Protein AF-A0A073IU15-F1 (afdb_monomer)

Mean predicted aligned error: 14.1 Å

Radius of gyration: 20.76 Å; Cα contacts (8 Å, |Δi|>4): 49; chains: 1; bounding box: 37×62×36 Å

pLDDT: mean 71.91, std 12.4, range [36.44, 87.5]

Solvent-accessible surface area (backbone atoms only — not comparable to full-atom values): 5235 Å² total; per-residue (Å²): 117,59,64,32,54,52,25,48,53,53,18,53,52,30,42,55,49,18,69,74,64,74,42,72,68,33,47,51,51,17,52,53,26,49,53,49,20,55,48,38,61,76,65,60,63,78,67,58,84,63,52,59,61,50,49,54,51,51,51,52,52,45,35,72,72,71,45,73,78,82,66,88,71,58,100,71,74,70,78,70,76,76,78,80,78,81,89,125

Secondary structure (DSSP, 8-state):
-HHHHHHHHHHHHHHHHHHHH--HHHHHHHHHHHHHHHHHHHTTPPPPTHHHHHHHHHHHHHHHHH-----SS-TT------------

Organism: NCBI:txid2754

Foldseek 3Di:
DQLLVVLVVQLVVLVVVCVVPVDVVSVVVSVVSNVRSVVCVVVVPDDPPCSVVVVVVVVVVCCVVVPHPPPVDPPPPDPPPPDPDDDD

Sequence (88 aa):
MFYRDLFASLCFIFFGIALATHSPYFYFGAMMCGCLSMTAKRKMWENPAWSDAFYDKIEGWLRDKVGAPKTEFGEGDEIKPLPPLDEK

Structure (mmCIF, N/CA/C/O backbone):
data_AF-A0A073IU15-F1
#
_entry.id   AF-A0A073IU15-F1
#
loop_
_atom_site.group_PDB
_atom_site.id
_atom_site.type_symbol
_atom_site.label_atom_id
_atom_site.label_alt_id
_atom_site.label_comp_id
_atom_site.label_asym_id
_atom_site.label_entity_id
_atom_site.label_seq_id
_atom_site.pdbx_PDB_ins_code
_atom_site.Cartn_x
_atom_site.Cartn_y
_atom_site.Cartn_z
_atom_site.occupancy
_atom_site.B_iso_or_equiv
_atom_site.auth_seq_id
_atom_site.auth_comp_id
_atom_site.auth_asym_id
_atom_site.auth_atom_id
_atom_site.pdbx_PDB_model_num
ATOM 1 N N . MET A 1 1 ? -6.757 -2.300 12.170 1.00 63.56 1 MET A N 1
ATOM 2 C CA . MET A 1 1 ? -5.607 -2.807 11.374 1.00 63.56 1 MET A CA 1
ATOM 3 C C . MET A 1 1 ? -5.624 -2.209 9.957 1.00 63.56 1 MET A C 1
ATOM 5 O O . MET A 1 1 ? -5.224 -2.865 9.007 1.00 63.56 1 MET A O 1
ATOM 9 N N . PHE A 1 2 ? -6.017 -0.940 9.806 1.00 68.81 2 PHE A N 1
ATOM 10 C CA . PHE A 1 2 ? -6.253 -0.289 8.509 1.00 68.81 2 PHE A CA 1
ATOM 11 C C . PHE A 1 2 ? -4.974 -0.134 7.682 1.00 68.81 2 PHE A C 1
ATOM 13 O O . PHE A 1 2 ? -4.895 -0.523 6.519 1.00 68.81 2 PHE A O 1
ATOM 20 N N . TYR A 1 3 ? -3.918 0.374 8.319 1.00 68.38 3 TYR A N 1
ATOM 21 C CA . TYR A 1 3 ? -2.654 0.648 7.640 1.00 68.38 3 TYR A CA 1
ATOM 22 C C . TYR A 1 3 ? -2.016 -0.602 7.035 1.00 68.38 3 TYR A C 1
ATOM 24 O O . TYR A 1 3 ? -1.432 -0.529 5.960 1.00 68.38 3 TYR A O 1
ATOM 32 N N . ARG A 1 4 ? -2.152 -1.761 7.688 1.00 71.06 4 ARG A N 1
ATOM 33 C CA . ARG A 1 4 ? -1.584 -3.016 7.186 1.00 71.06 4 ARG A CA 1
ATOM 34 C C . ARG A 1 4 ? -2.193 -3.395 5.838 1.00 71.06 4 ARG A C 1
ATOM 36 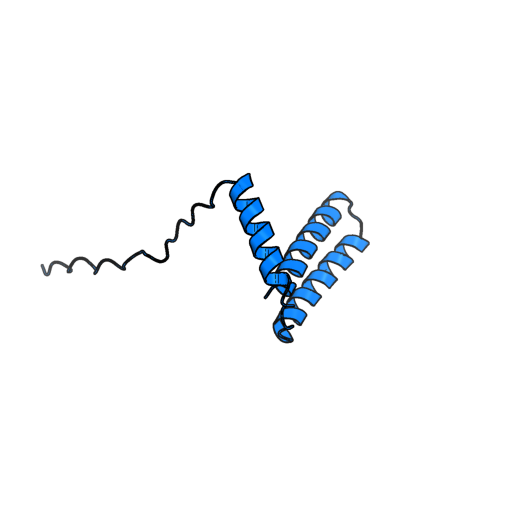O O . ARG A 1 4 ? -1.442 -3.712 4.917 1.00 71.06 4 ARG A O 1
ATOM 43 N N . ASP A 1 5 ? -3.518 -3.344 5.742 1.00 76.38 5 ASP A N 1
ATOM 44 C CA . ASP A 1 5 ? -4.258 -3.788 4.562 1.00 76.38 5 ASP A CA 1
ATOM 45 C C . ASP A 1 5 ? -4.202 -2.726 3.444 1.00 76.38 5 ASP A C 1
ATOM 47 O O . ASP A 1 5 ? -4.121 -3.065 2.261 1.00 76.38 5 ASP A O 1
ATOM 51 N N . LEU A 1 6 ? -4.091 -1.439 3.802 1.00 79.88 6 LEU A N 1
ATOM 52 C CA . LEU A 1 6 ? -3.780 -0.362 2.857 1.00 79.88 6 LEU A CA 1
ATOM 53 C C . LEU A 1 6 ? -2.389 -0.539 2.233 1.00 79.88 6 LEU A C 1
ATOM 55 O O . LEU A 1 6 ? -2.254 -0.512 1.013 1.00 79.88 6 LEU A O 1
ATOM 59 N N . PHE A 1 7 ? -1.349 -0.772 3.037 1.00 81.25 7 PHE A N 1
ATOM 60 C CA . PHE A 1 7 ? -0.0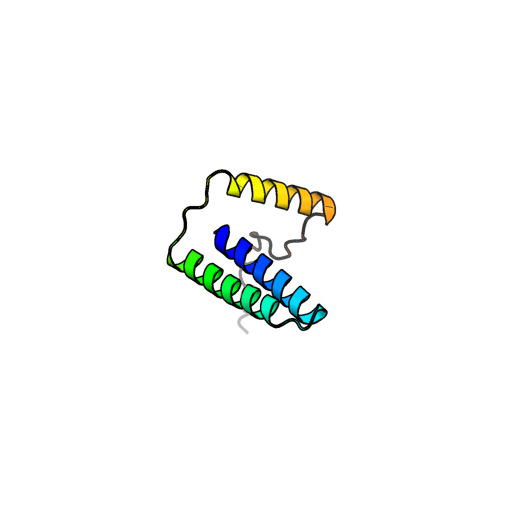11 -1.025 2.497 1.00 81.25 7 PHE A CA 1
ATOM 61 C C . PHE A 1 7 ? 0.057 -2.359 1.740 1.00 81.25 7 PHE A C 1
ATOM 63 O O . PHE A 1 7 ? 0.709 -2.446 0.706 1.00 81.25 7 PHE A O 1
ATOM 70 N N . ALA A 1 8 ? -0.645 -3.402 2.185 1.00 81.69 8 ALA A N 1
ATOM 71 C CA . ALA A 1 8 ? -0.681 -4.665 1.451 1.00 81.69 8 ALA A CA 1
ATOM 72 C C . ALA A 1 8 ? -1.312 -4.497 0.057 1.00 81.69 8 ALA A C 1
ATOM 74 O O . ALA A 1 8 ? -0.715 -4.908 -0.937 1.00 81.69 8 ALA A O 1
ATOM 75 N N . SER A 1 9 ? -2.474 -3.843 -0.038 1.00 84.31 9 SER A N 1
ATOM 76 C CA . SER A 1 9 ? -3.137 -3.587 -1.326 1.00 84.31 9 SER A CA 1
ATOM 77 C C . SER A 1 9 ? -2.289 -2.711 -2.254 1.00 84.31 9 SER A C 1
ATOM 79 O O . SER A 1 9 ? -2.113 -3.046 -3.425 1.00 84.31 9 SER A O 1
ATOM 81 N N . LEU A 1 10 ? -1.679 -1.647 -1.727 1.00 85.31 10 LEU A N 1
ATOM 82 C CA . LEU A 1 10 ? -0.788 -0.773 -2.489 1.00 85.31 10 LEU A CA 1
ATOM 83 C C . LEU A 1 10 ? 0.456 -1.525 -3.005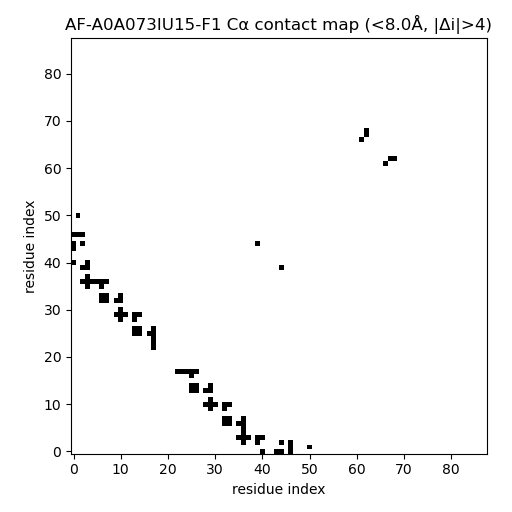 1.00 85.31 10 LEU A C 1
ATOM 85 O O . LEU A 1 10 ? 0.887 -1.305 -4.137 1.00 85.31 10 LEU A O 1
ATOM 89 N N . CYS A 1 11 ? 0.991 -2.464 -2.217 1.00 85.81 11 CYS A N 1
ATOM 90 C CA . CYS A 1 11 ? 2.105 -3.326 -2.610 1.00 85.81 11 CYS A CA 1
ATOM 91 C C . CYS A 1 11 ? 1.756 -4.194 -3.829 1.00 85.81 11 CYS A C 1
ATOM 93 O O . CYS A 1 11 ? 2.517 -4.230 -4.796 1.00 85.81 11 CYS A O 1
ATOM 95 N N . PHE A 1 12 ? 0.580 -4.831 -3.831 1.00 86.25 12 PHE A N 1
ATOM 96 C CA . PHE A 1 12 ? 0.127 -5.638 -4.969 1.00 86.25 12 PHE A CA 1
ATOM 97 C C . PHE A 1 12 ? -0.121 -4.803 -6.228 1.00 86.25 12 PHE A C 1
ATOM 99 O O . PHE A 1 12 ? 0.216 -5.252 -7.322 1.00 86.25 12 PHE A O 1
ATOM 106 N N . ILE A 1 13 ? -0.649 -3.582 -6.090 1.00 87.50 13 ILE A N 1
ATOM 107 C CA . IL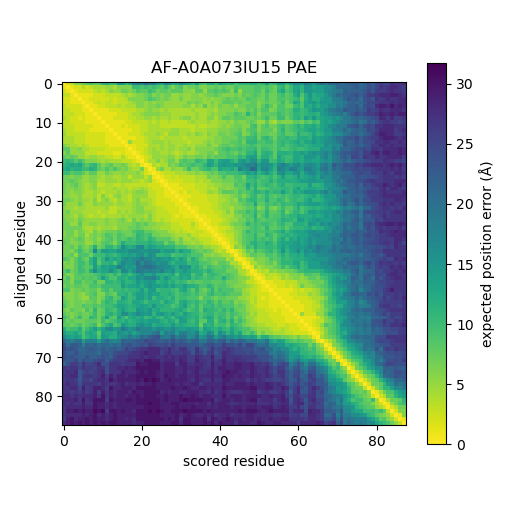E A 1 13 ? -0.842 -2.667 -7.226 1.00 87.50 13 ILE A CA 1
ATOM 108 C C . ILE A 1 13 ? 0.511 -2.302 -7.843 1.00 87.50 13 ILE A C 1
ATOM 110 O O . ILE A 1 13 ? 0.692 -2.449 -9.052 1.00 87.50 13 ILE A O 1
ATOM 114 N N . PHE A 1 14 ? 1.484 -1.880 -7.029 1.00 85.25 14 PHE A N 1
ATOM 115 C CA . PHE A 1 14 ? 2.818 -1.549 -7.533 1.00 85.25 14 PHE A CA 1
ATOM 116 C C . PHE A 1 14 ? 3.526 -2.753 -8.135 1.00 85.25 14 PHE A C 1
ATOM 118 O O . PHE A 1 14 ? 4.182 -2.608 -9.160 1.00 85.25 14 PHE A O 1
ATOM 125 N N . PHE A 1 15 ? 3.360 -3.938 -7.553 1.00 84.62 15 PHE A N 1
ATOM 126 C CA . PHE A 1 15 ? 3.912 -5.166 -8.108 1.00 84.62 15 PHE A CA 1
ATOM 127 C C . PHE A 1 15 ? 3.280 -5.529 -9.461 1.00 84.62 15 PHE A C 1
ATOM 129 O O . PHE A 1 15 ? 3.995 -5.867 -10.402 1.00 84.62 15 PHE A O 1
ATOM 136 N N . GLY A 1 16 ? 1.958 -5.390 -9.602 1.00 87.00 16 GLY A N 1
ATOM 137 C CA . GLY A 1 16 ? 1.260 -5.602 -10.872 1.00 87.00 16 GLY A CA 1
ATOM 138 C C . GLY A 1 16 ? 1.691 -4.609 -11.954 1.00 87.00 16 GLY A C 1
ATOM 139 O O . GLY A 1 16 ? 1.972 -4.999 -13.086 1.00 87.00 16 GLY A O 1
ATOM 140 N N . ILE A 1 17 ? 1.828 -3.328 -11.597 1.00 84.62 17 ILE A N 1
ATOM 141 C CA . ILE A 1 17 ? 2.337 -2.294 -12.510 1.00 84.62 17 ILE A CA 1
ATOM 142 C C . ILE A 1 17 ? 3.807 -2.553 -12.858 1.00 84.62 17 ILE A C 1
ATOM 144 O O . ILE A 1 17 ? 4.203 -2.372 -14.010 1.00 84.62 17 ILE A O 1
ATOM 148 N N . ALA A 1 18 ? 4.618 -3.002 -11.898 1.00 84.25 18 ALA A N 1
ATOM 149 C CA . ALA A 1 18 ? 6.018 -3.348 -12.122 1.00 84.25 18 ALA A CA 1
ATOM 150 C C . ALA A 1 18 ? 6.161 -4.501 -13.124 1.00 84.25 18 ALA A C 1
ATOM 152 O O . ALA A 1 18 ? 7.004 -4.416 -14.012 1.00 84.25 18 ALA A O 1
ATOM 153 N N . LEU A 1 19 ? 5.300 -5.524 -13.040 1.00 83.25 19 LEU A N 1
ATOM 154 C CA . LEU A 1 19 ? 5.251 -6.610 -14.023 1.00 83.25 19 LEU A CA 1
ATOM 155 C C . LEU A 1 19 ? 4.870 -6.108 -15.419 1.00 83.25 19 LEU A C 1
ATOM 157 O O . LEU A 1 19 ? 5.446 -6.553 -16.401 1.00 83.25 19 LEU A O 1
ATOM 161 N N . ALA A 1 20 ? 3.937 -5.159 -15.520 1.00 86.81 20 ALA A N 1
ATOM 162 C CA . ALA A 1 20 ? 3.529 -4.609 -16.811 1.00 86.81 20 ALA A CA 1
ATOM 163 C C . ALA A 1 20 ? 4.591 -3.688 -17.440 1.00 86.81 20 ALA A C 1
ATOM 165 O O . ALA A 1 20 ? 4.759 -3.666 -18.655 1.00 86.81 20 ALA A O 1
ATOM 166 N N . THR A 1 21 ? 5.297 -2.905 -16.623 1.00 84.44 21 THR A N 1
ATOM 167 C CA . THR A 1 21 ? 6.214 -1.853 -17.098 1.00 84.44 21 THR A CA 1
ATOM 168 C C . THR A 1 21 ? 7.689 -2.248 -17.056 1.00 84.44 21 THR A C 1
ATOM 170 O O . THR A 1 21 ? 8.515 -1.507 -17.584 1.00 84.44 21 THR A O 1
ATOM 173 N N . HIS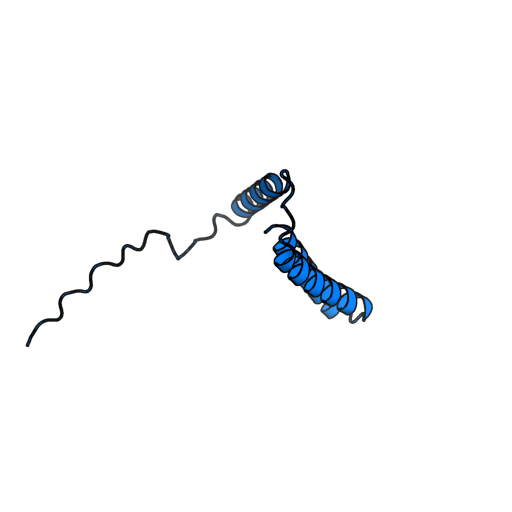 A 1 22 ? 8.038 -3.379 -16.427 1.00 78.62 22 HIS A N 1
ATOM 174 C CA . HIS A 1 22 ? 9.416 -3.856 -16.226 1.00 78.62 22 HIS A CA 1
ATOM 175 C C . HIS A 1 22 ? 10.368 -2.788 -15.649 1.00 78.62 22 HIS A C 1
ATOM 177 O O . HIS A 1 22 ? 11.585 -2.853 -15.824 1.00 78.62 22 HIS A O 1
ATOM 183 N N . SER A 1 23 ? 9.829 -1.785 -14.950 1.00 76.12 23 SER A N 1
ATOM 184 C CA . SER A 1 23 ? 10.620 -0.679 -14.421 1.00 76.12 23 SER A CA 1
ATOM 185 C C . SER A 1 23 ? 11.088 -0.984 -12.991 1.00 76.12 23 SER A C 1
ATOM 187 O O . SER A 1 23 ? 10.264 -1.280 -12.116 1.00 76.12 23 SER A O 1
ATOM 189 N N . PRO A 1 24 ? 12.401 -0.887 -12.710 1.00 79.69 24 PRO A N 1
ATOM 190 C CA . PRO A 1 24 ? 12.982 -1.248 -11.415 1.00 79.69 24 PRO A CA 1
ATOM 191 C C . PRO A 1 24 ? 12.483 -0.362 -10.262 1.00 79.69 24 PRO A C 1
ATOM 193 O O . PRO A 1 24 ? 12.450 -0.794 -9.110 1.00 79.69 24 PRO A O 1
ATOM 196 N N . TYR A 1 25 ? 12.033 0.859 -10.559 1.00 82.00 25 TYR A N 1
ATOM 197 C CA . TYR A 1 25 ? 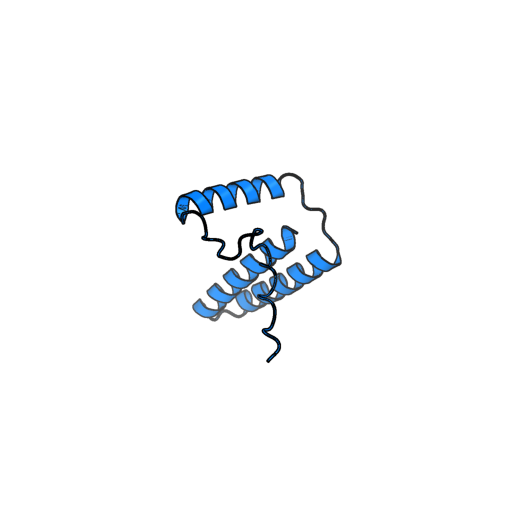11.528 1.794 -9.553 1.00 82.00 25 TYR A CA 1
ATOM 198 C C . TYR A 1 25 ? 10.208 1.332 -8.918 1.00 82.00 25 TYR A C 1
ATOM 200 O O . TYR A 1 25 ? 9.997 1.536 -7.722 1.00 82.00 25 TYR A O 1
ATOM 208 N N . PHE A 1 26 ? 9.339 0.655 -9.676 1.00 81.19 26 PHE A N 1
ATOM 209 C CA . PHE A 1 26 ? 8.078 0.138 -9.134 1.00 81.19 26 PHE A CA 1
ATOM 210 C C . PHE A 1 26 ? 8.285 -1.087 -8.239 1.00 8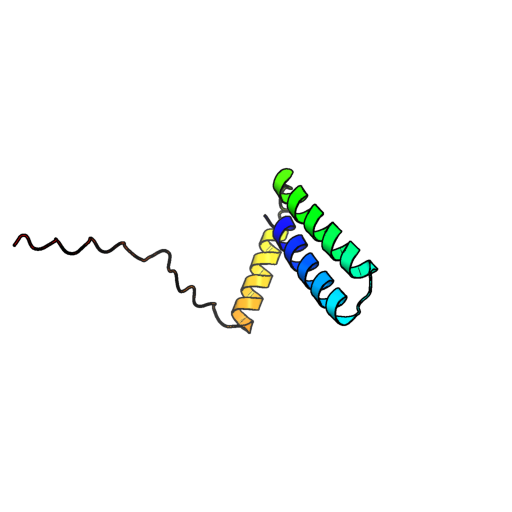1.19 26 PHE A C 1
ATOM 212 O O . PHE A 1 26 ? 7.581 -1.230 -7.239 1.00 81.19 26 PHE A O 1
ATOM 219 N N . TYR A 1 27 ? 9.297 -1.917 -8.516 1.00 79.81 27 TYR A N 1
ATOM 220 C CA . TYR A 1 27 ? 9.694 -3.001 -7.611 1.00 79.81 27 TYR A CA 1
ATOM 221 C C . TYR A 1 27 ? 10.202 -2.470 -6.268 1.00 79.81 27 TYR A C 1
ATOM 223 O O . TYR A 1 27 ? 9.851 -3.013 -5.221 1.00 79.81 27 TYR A O 1
ATOM 231 N N . PHE A 1 28 ? 10.969 -1.375 -6.279 1.00 83.62 28 PHE A N 1
ATOM 232 C CA . PHE A 1 28 ? 11.405 -0.719 -5.046 1.00 83.62 28 PHE A CA 1
ATOM 233 C C . PHE A 1 28 ? 10.218 -0.163 -4.246 1.00 83.62 28 PHE A C 1
ATOM 235 O O . PHE A 1 28 ? 10.141 -0.358 -3.032 1.00 83.62 28 PHE A O 1
ATOM 242 N N . GLY A 1 29 ? 9.254 0.462 -4.931 1.00 83.94 29 GLY A N 1
ATOM 243 C CA . GLY A 1 29 ? 8.003 0.920 -4.323 1.00 83.94 29 GLY A CA 1
ATOM 244 C C . GLY A 1 29 ? 7.209 -0.218 -3.677 1.00 83.94 29 GLY A C 1
ATOM 245 O O . GLY A 1 29 ? 6.797 -0.097 -2.523 1.00 83.94 29 GLY A O 1
ATOM 246 N N . ALA A 1 30 ? 7.066 -1.352 -4.370 1.00 83.50 30 ALA A N 1
ATOM 247 C CA . ALA A 1 30 ? 6.417 -2.545 -3.828 1.00 83.50 30 ALA A CA 1
ATOM 248 C C . ALA A 1 30 ? 7.160 -3.080 -2.588 1.00 83.50 30 ALA A C 1
ATOM 250 O O . ALA A 1 30 ? 6.549 -3.313 -1.546 1.00 83.50 30 ALA A O 1
ATOM 251 N N . MET A 1 31 ? 8.490 -3.190 -2.643 1.00 84.00 31 MET A N 1
ATOM 252 C CA . MET A 1 31 ? 9.287 -3.685 -1.517 1.00 84.00 31 MET A CA 1
ATOM 253 C C . MET A 1 31 ? 9.166 -2.781 -0.279 1.00 84.00 31 MET A C 1
ATOM 255 O O . MET A 1 31 ? 8.917 -3.271 0.824 1.00 84.00 31 MET A O 1
ATOM 259 N N . MET A 1 32 ? 9.262 -1.459 -0.459 1.00 85.31 32 MET A N 1
ATOM 260 C CA . MET A 1 32 ? 9.062 -0.480 0.616 1.00 85.31 32 MET A CA 1
ATOM 261 C C . MET A 1 32 ? 7.660 -0.559 1.214 1.00 85.31 32 MET A C 1
ATOM 263 O O . MET A 1 32 ? 7.504 -0.525 2.434 1.00 85.31 32 MET A O 1
ATOM 267 N N . CYS A 1 33 ? 6.643 -0.735 0.374 1.00 83.44 33 CYS A N 1
ATOM 268 C CA . CYS A 1 33 ? 5.268 -0.898 0.817 1.00 83.44 33 CYS A CA 1
ATOM 269 C C . CYS A 1 33 ? 5.076 -2.167 1.670 1.00 83.44 33 CYS A C 1
ATOM 271 O O . CYS A 1 33 ? 4.448 -2.123 2.731 1.00 83.44 33 CYS A O 1
ATOM 273 N N . GLY A 1 34 ? 5.709 -3.278 1.276 1.00 82.69 34 GLY A N 1
ATOM 274 C CA . GLY A 1 34 ? 5.751 -4.509 2.067 1.00 82.69 34 GLY A CA 1
ATOM 275 C C . GLY A 1 34 ? 6.415 -4.319 3.436 1.00 82.69 34 GLY A C 1
ATOM 276 O O . GLY A 1 34 ? 5.868 -4.743 4.456 1.00 82.69 34 GLY A O 1
ATOM 277 N N . CYS A 1 35 ? 7.553 -3.619 3.489 1.00 81.25 35 CYS A N 1
ATOM 278 C CA . CYS A 1 35 ? 8.222 -3.290 4.751 1.00 81.25 35 CYS A CA 1
ATOM 279 C C . CYS A 1 35 ? 7.343 -2.416 5.660 1.00 81.25 35 CYS A C 1
ATOM 281 O O . CYS A 1 35 ? 7.260 -2.674 6.863 1.00 81.25 35 CYS A O 1
ATOM 283 N N . LEU A 1 36 ? 6.651 -1.422 5.093 1.00 78.25 36 LEU A N 1
ATOM 284 C CA . LEU A 1 36 ? 5.746 -0.533 5.828 1.00 78.25 36 LEU A CA 1
ATOM 285 C C . LEU A 1 36 ? 4.516 -1.267 6.386 1.00 78.25 36 LEU A C 1
ATOM 287 O O . LEU A 1 36 ? 4.094 -0.992 7.509 1.00 78.25 36 LEU A O 1
ATOM 291 N N . SER A 1 37 ? 3.983 -2.260 5.669 1.00 78.50 37 SER A N 1
ATOM 292 C CA . SER A 1 37 ? 2.902 -3.113 6.186 1.00 78.50 37 SER A CA 1
ATOM 293 C C . SER A 1 37 ? 3.341 -3.893 7.437 1.00 78.50 37 SER A C 1
ATOM 295 O O . SER A 1 37 ? 2.613 -3.963 8.435 1.00 78.50 37 SER A O 1
ATOM 297 N N . MET A 1 38 ? 4.575 -4.419 7.441 1.00 72.75 38 MET A N 1
ATOM 298 C CA . MET A 1 38 ? 5.122 -5.136 8.599 1.00 72.75 38 MET A CA 1
ATOM 299 C C . MET A 1 38 ? 5.404 -4.212 9.790 1.00 72.75 38 MET A C 1
ATOM 301 O O . MET A 1 38 ? 5.144 -4.591 10.937 1.00 72.75 38 MET A O 1
ATOM 305 N N . THR A 1 39 ? 5.919 -3.003 9.551 1.00 75.56 39 THR A N 1
ATOM 306 C CA . THR A 1 39 ? 6.195 -2.038 10.627 1.00 75.56 39 THR A CA 1
ATOM 307 C C . THR A 1 39 ? 4.913 -1.475 11.232 1.00 75.56 39 THR A C 1
ATOM 309 O O . THR A 1 39 ? 4.841 -1.351 12.456 1.00 75.56 39 THR A O 1
ATOM 312 N N . ALA A 1 40 ? 3.872 -1.240 10.428 1.00 69.94 40 ALA A N 1
ATOM 313 C CA . ALA A 1 40 ? 2.552 -0.836 10.911 1.00 69.94 40 ALA A CA 1
ATOM 314 C C . ALA A 1 40 ? 1.947 -1.879 11.870 1.00 69.94 40 ALA A C 1
ATOM 316 O O . ALA A 1 40 ? 1.381 -1.516 12.901 1.00 69.94 40 ALA A O 1
ATOM 317 N N . LYS A 1 41 ? 2.131 -3.181 11.586 1.00 67.88 41 LYS A N 1
ATOM 318 C CA . LYS A 1 41 ? 1.702 -4.269 12.482 1.00 67.88 41 LYS A CA 1
ATOM 319 C C . LYS A 1 41 ? 2.498 -4.285 13.789 1.00 67.88 41 LYS A C 1
ATOM 321 O O . LYS A 1 41 ? 1.909 -4.431 14.855 1.00 67.88 41 LYS A O 1
ATOM 326 N N . ARG A 1 42 ? 3.827 -4.134 13.720 1.00 64.56 42 ARG A N 1
ATOM 327 C CA . ARG A 1 42 ? 4.694 -4.155 14.914 1.00 64.56 42 ARG A CA 1
ATOM 328 C C . ARG A 1 42 ? 4.473 -2.961 15.834 1.00 64.56 42 ARG A C 1
ATOM 330 O O . ARG A 1 42 ? 4.580 -3.111 17.043 1.00 64.56 42 ARG A O 1
ATOM 337 N N . LYS A 1 43 ? 4.190 -1.790 15.266 1.00 67.44 43 LYS A N 1
ATOM 338 C CA . LYS A 1 43 ? 4.045 -0.542 16.019 1.00 67.44 43 LYS A CA 1
ATOM 339 C C . LYS A 1 43 ? 2.595 -0.246 16.421 1.00 67.44 43 LYS A C 1
ATOM 341 O O . LYS A 1 43 ? 2.370 0.793 17.022 1.00 67.44 43 LYS A O 1
ATOM 346 N N . MET A 1 44 ? 1.647 -1.137 16.086 1.00 65.62 44 MET A N 1
ATOM 347 C CA . MET A 1 44 ? 0.208 -1.003 16.360 1.00 65.62 44 MET A CA 1
ATOM 348 C C . MET A 1 44 ? -0.282 0.430 16.156 1.00 65.62 44 MET A C 1
ATOM 350 O O . MET A 1 44 ? -0.766 1.065 17.087 1.00 65.62 44 MET A O 1
ATOM 354 N N . TRP A 1 45 ? -0.087 0.967 14.948 1.00 67.06 45 TRP A N 1
ATOM 355 C CA . TRP A 1 45 ? -0.547 2.324 14.664 1.00 67.06 45 TRP A CA 1
ATOM 356 C C . TRP A 1 45 ? -2.039 2.422 14.966 1.00 67.06 45 TRP A C 1
ATOM 358 O O . TRP A 1 45 ? -2.828 1.636 14.428 1.00 67.06 45 TRP A O 1
ATOM 368 N N . GLU A 1 46 ? -2.396 3.355 15.851 1.00 65.62 46 GLU A N 1
ATOM 369 C CA . GLU A 1 46 ? -3.790 3.665 16.138 1.00 65.62 46 GLU A CA 1
ATOM 370 C C . GLU A 1 46 ? -4.478 3.993 14.822 1.00 65.62 46 GLU A C 1
ATOM 372 O O . GLU A 1 46 ? -3.998 4.799 14.017 1.00 65.62 46 GLU A O 1
ATOM 377 N N . ASN A 1 47 ? -5.578 3.290 14.567 1.00 65.12 47 ASN A N 1
ATOM 378 C CA . ASN A 1 47 ? -6.356 3.556 13.374 1.00 65.12 47 ASN A CA 1
ATOM 379 C C . ASN A 1 47 ? -7.044 4.904 13.609 1.00 65.12 47 ASN A C 1
ATOM 381 O O . ASN A 1 47 ? -7.665 5.091 14.657 1.00 65.12 47 ASN A O 1
ATOM 385 N N . PRO A 1 48 ? -6.926 5.865 12.686 1.00 72.25 48 PRO A N 1
ATOM 386 C CA . PRO A 1 48 ? -7.599 7.134 12.864 1.00 72.25 48 PRO A CA 1
ATOM 387 C C . PRO A 1 48 ? -9.116 6.904 12.794 1.00 72.25 48 PRO A C 1
ATOM 389 O O . PRO A 1 48 ? -9.578 6.104 11.983 1.00 72.25 48 PRO A O 1
ATOM 392 N N . ALA A 1 49 ? -9.900 7.609 13.612 1.00 71.31 49 ALA A N 1
ATOM 393 C CA . ALA A 1 49 ? -11.339 7.348 13.785 1.00 71.31 49 ALA A CA 1
ATOM 394 C C . ALA A 1 49 ? -12.175 7.411 12.486 1.00 71.31 49 ALA A C 1
ATOM 396 O O . ALA A 1 49 ? -13.258 6.846 12.404 1.00 71.31 49 ALA A O 1
ATOM 397 N N . TRP A 1 50 ? -11.674 8.081 11.444 1.00 73.38 50 TRP A N 1
ATOM 398 C CA . TRP A 1 50 ? -12.326 8.158 10.132 1.00 73.38 50 TRP A CA 1
ATOM 399 C C . TRP A 1 50 ? -12.072 6.932 9.237 1.00 73.38 50 TRP A C 1
ATOM 401 O O . TRP A 1 50 ? -12.751 6.759 8.227 1.00 73.38 50 TRP A O 1
ATOM 411 N N . SER A 1 51 ? -11.091 6.094 9.580 1.00 74.00 51 SER A N 1
ATOM 412 C CA . SER A 1 51 ? -10.714 4.923 8.783 1.00 74.00 51 SER A CA 1
ATOM 413 C C . SER A 1 51 ? -11.777 3.827 8.800 1.00 74.00 51 SER A C 1
ATOM 415 O O . SER A 1 51 ? -12.012 3.202 7.767 1.00 74.00 51 SER A O 1
ATOM 417 N N . ASP A 1 52 ? -12.479 3.665 9.921 1.00 73.75 52 ASP A N 1
ATOM 418 C CA . ASP A 1 52 ? -13.580 2.708 10.040 1.00 73.75 52 ASP A CA 1
ATOM 419 C C . ASP A 1 52 ? -14.755 3.120 9.142 1.00 73.75 52 ASP A C 1
ATOM 421 O O . ASP A 1 52 ? -15.262 2.310 8.373 1.00 73.75 52 ASP A O 1
ATOM 425 N N . ALA A 1 53 ? -15.101 4.413 9.118 1.00 76.88 53 ALA A N 1
ATOM 426 C CA . ALA A 1 53 ? -16.129 4.945 8.217 1.00 76.88 53 ALA A CA 1
ATOM 427 C C . ALA A 1 53 ? -15.761 4.787 6.729 1.00 76.88 53 ALA A C 1
ATOM 429 O O . ALA A 1 53 ? -16.634 4.656 5.869 1.00 76.88 53 ALA A O 1
ATOM 430 N N . PHE A 1 54 ? -14.467 4.810 6.403 1.00 77.00 54 PHE A N 1
ATOM 431 C CA . PHE A 1 54 ? -13.993 4.591 5.041 1.00 77.00 54 PHE A CA 1
ATOM 432 C C . PHE A 1 54 ? -14.094 3.118 4.629 1.00 77.00 54 PHE A C 1
ATOM 434 O O . PHE A 1 54 ? -14.529 2.845 3.511 1.00 77.00 54 PHE A O 1
ATOM 441 N N . TYR A 1 55 ? -13.754 2.177 5.519 1.00 73.62 55 TYR A N 1
ATOM 442 C CA . TYR A 1 55 ? -13.973 0.750 5.268 1.00 73.62 55 TYR A CA 1
ATOM 443 C C . TYR A 1 55 ? -15.446 0.429 5.098 1.00 73.62 55 TYR A C 1
ATOM 445 O O . TYR A 1 55 ? -15.790 -0.205 4.111 1.00 73.62 55 TYR A O 1
ATOM 453 N N . ASP A 1 56 ? -16.299 0.932 5.984 1.00 79.38 56 ASP A N 1
ATOM 454 C CA . ASP A 1 56 ? -17.737 0.673 5.938 1.00 79.38 56 ASP A CA 1
ATOM 455 C C . ASP A 1 56 ? -18.350 1.196 4.624 1.00 79.38 56 ASP A C 1
ATOM 457 O O . ASP A 1 56 ? -19.150 0.536 3.960 1.00 79.38 56 ASP A O 1
ATOM 461 N N . LYS A 1 57 ? -17.866 2.352 4.148 1.00 82.06 57 LYS A N 1
ATOM 462 C CA . LYS A 1 57 ? -18.240 2.900 2.839 1.00 82.06 57 LYS A CA 1
ATOM 463 C C . LYS A 1 57 ? -17.721 2.064 1.667 1.00 82.06 57 LYS A C 1
ATOM 465 O O . LYS A 1 57 ? -18.447 1.891 0.688 1.00 82.06 57 LYS A O 1
ATOM 470 N N . ILE A 1 58 ? -16.475 1.591 1.726 1.00 80.44 58 ILE A N 1
ATOM 471 C CA . ILE A 1 58 ? -15.901 0.736 0.679 1.00 80.44 58 ILE A CA 1
ATOM 472 C C . ILE A 1 58 ? -16.612 -0.610 0.643 1.00 80.44 58 ILE A C 1
ATOM 474 O O . ILE A 1 58 ? -16.939 -1.075 -0.441 1.00 80.44 58 ILE A O 1
ATOM 478 N N . GLU A 1 59 ? -16.857 -1.224 1.793 1.00 77.94 59 GLU A N 1
ATOM 479 C CA . GLU A 1 59 ? -17.515 -2.516 1.919 1.00 77.94 59 GLU A CA 1
ATOM 480 C C . GLU A 1 59 ? -18.975 -2.428 1.480 1.00 77.94 59 GLU A C 1
ATOM 482 O O . GLU A 1 59 ? -19.408 -3.255 0.682 1.00 77.94 59 GLU A O 1
ATOM 487 N N . GLY A 1 60 ? -19.699 -1.377 1.879 1.00 80.62 60 GLY A N 1
ATOM 488 C CA . GLY A 1 60 ? -21.036 -1.083 1.365 1.00 80.62 60 GLY A CA 1
ATOM 489 C C . GLY A 1 60 ? -21.041 -0.940 -0.157 1.00 80.62 60 GLY A C 1
ATOM 490 O O . GLY A 1 60 ? -21.778 -1.644 -0.842 1.00 80.62 60 GLY A O 1
ATOM 491 N N . TRP A 1 61 ? -20.138 -0.121 -0.708 1.00 83.06 61 TRP A N 1
ATOM 492 C CA . TRP A 1 61 ? -20.003 0.042 -2.158 1.00 83.06 61 TRP A CA 1
ATOM 493 C C . TRP A 1 61 ? -19.628 -1.263 -2.876 1.00 83.06 61 TRP A C 1
ATOM 495 O O . TRP A 1 61 ? -20.147 -1.548 -3.955 1.00 83.06 61 TRP A O 1
ATOM 505 N N . LEU A 1 62 ? -18.737 -2.069 -2.295 1.00 78.81 62 LEU A 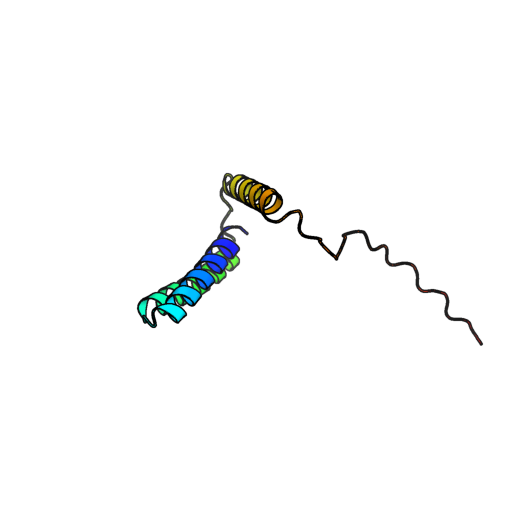N 1
ATOM 506 C CA . LEU A 1 62 ? -18.312 -3.351 -2.853 1.00 78.81 62 LEU A CA 1
ATOM 507 C C . LEU A 1 62 ? -19.464 -4.363 -2.826 1.00 78.81 62 LEU A C 1
ATOM 509 O O . LEU A 1 62 ? -19.682 -5.053 -3.819 1.00 78.81 62 LEU A O 1
ATOM 513 N N . ARG A 1 63 ? -20.234 -4.405 -1.733 1.00 76.19 63 ARG A N 1
ATOM 514 C CA . ARG A 1 63 ? -21.424 -5.248 -1.571 1.00 76.19 63 ARG A CA 1
ATOM 515 C C . ARG A 1 63 ? -22.507 -4.888 -2.582 1.00 76.19 63 ARG A C 1
ATOM 517 O O . ARG A 1 63 ? -23.096 -5.789 -3.172 1.00 76.19 63 ARG A O 1
ATOM 524 N N . ASP A 1 64 ? -22.734 -3.598 -2.816 1.00 80.25 64 ASP A N 1
ATOM 525 C CA . ASP A 1 64 ? -23.665 -3.114 -3.841 1.00 80.25 64 ASP A CA 1
ATOM 526 C C . ASP A 1 64 ? -23.217 -3.498 -5.258 1.00 80.25 64 ASP A C 1
ATOM 528 O O . ASP A 1 64 ? -24.039 -3.838 -6.107 1.00 80.25 64 ASP A O 1
ATOM 532 N N . LYS A 1 65 ? -21.907 -3.468 -5.530 1.00 73.81 65 LYS A N 1
ATOM 533 C CA . LYS A 1 65 ? -21.375 -3.677 -6.883 1.00 73.81 65 LYS A CA 1
ATOM 534 C C . LYS A 1 65 ? -21.142 -5.143 -7.251 1.00 73.81 65 LYS A C 1
ATOM 536 O O . LYS A 1 65 ? -21.273 -5.499 -8.419 1.00 73.81 65 LYS A O 1
ATOM 541 N N . VAL A 1 66 ? -20.751 -5.972 -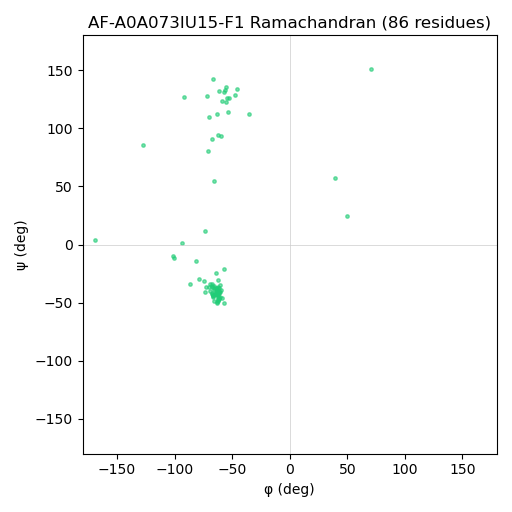6.286 1.00 69.62 66 VAL A N 1
ATOM 542 C CA . VAL A 1 66 ? -20.401 -7.390 -6.493 1.00 69.62 66 VAL A CA 1
ATOM 543 C C . VAL A 1 66 ? -21.557 -8.316 -6.087 1.00 69.62 66 VAL A C 1
ATOM 545 O O . VAL A 1 66 ? -21.559 -9.493 -6.442 1.00 69.62 66 VAL A O 1
ATOM 548 N N . GLY A 1 67 ? -22.581 -7.790 -5.403 1.00 58.19 67 GLY A N 1
ATOM 549 C CA . GLY A 1 67 ? -23.522 -8.614 -4.651 1.00 58.19 67 GLY A CA 1
ATOM 550 C C . GLY A 1 67 ? -22.823 -9.196 -3.421 1.00 58.19 67 GLY A C 1
ATOM 551 O O . GLY A 1 67 ? -21.605 -9.373 -3.413 1.00 58.19 67 GLY A O 1
ATOM 552 N N . ALA A 1 68 ? -23.571 -9.447 -2.346 1.00 53.69 68 ALA A N 1
ATOM 553 C CA . ALA A 1 68 ? -23.001 -9.947 -1.097 1.00 53.69 68 ALA A CA 1
ATOM 554 C C . ALA A 1 68 ? -22.041 -11.130 -1.350 1.00 53.69 68 ALA A C 1
ATOM 556 O O . ALA A 1 68 ? -22.435 -12.081 -2.037 1.00 53.69 68 ALA A O 1
ATOM 557 N N . PRO A 1 69 ? -20.800 -11.099 -0.824 1.00 50.94 69 PRO A N 1
ATOM 558 C CA . PRO A 1 69 ? -19.952 -12.275 -0.870 1.00 50.94 69 PRO A CA 1
ATOM 559 C C . PRO A 1 69 ? -20.703 -13.387 -0.137 1.00 50.94 69 PRO A C 1
ATOM 561 O O . PRO A 1 69 ? -21.112 -13.213 1.010 1.00 50.94 69 PRO A O 1
ATOM 564 N N . LYS A 1 70 ? -20.932 -14.523 -0.805 1.00 46.03 70 LYS A N 1
ATOM 565 C CA . LYS A 1 70 ? -21.340 -15.747 -0.117 1.00 46.03 70 LYS A CA 1
ATOM 566 C C . LYS A 1 70 ? -20.195 -16.113 0.822 1.00 46.03 70 LYS A C 1
ATOM 568 O O . LYS A 1 70 ? -19.213 -16.715 0.405 1.00 46.03 70 LYS A O 1
ATOM 573 N N . THR A 1 71 ? -20.282 -15.691 2.075 1.00 51.66 71 THR A N 1
ATOM 574 C CA . THR A 1 71 ? -19.460 -16.229 3.153 1.00 51.66 71 THR A CA 1
ATOM 575 C C . THR A 1 71 ? -19.907 -17.673 3.356 1.00 51.66 71 THR A C 1
ATOM 577 O O . THR A 1 71 ? -20.860 -17.937 4.080 1.00 51.66 71 THR A O 1
ATOM 580 N N . GLU A 1 72 ? -19.261 -18.608 2.658 1.00 50.16 72 GLU A N 1
ATOM 581 C CA . GLU A 1 72 ? -19.512 -20.056 2.767 1.00 50.16 72 GLU A CA 1
ATOM 582 C C . GLU A 1 72 ? -18.970 -20.676 4.066 1.00 50.16 72 GLU A C 1
ATOM 584 O O . GLU A 1 72 ? -18.962 -21.889 4.214 1.00 50.16 72 GLU A O 1
ATOM 589 N N . PHE A 1 73 ? -18.568 -19.859 5.036 1.00 47.06 73 PHE A N 1
ATOM 590 C CA . PHE A 1 73 ? -18.391 -20.295 6.415 1.00 47.06 73 PHE A CA 1
ATOM 591 C C . PHE A 1 73 ? -19.182 -19.343 7.296 1.00 47.06 73 PHE A C 1
ATOM 593 O O . PHE A 1 73 ? -18.683 -18.316 7.753 1.00 47.06 73 PHE A O 1
ATOM 600 N N . GLY A 1 74 ? -20.468 -19.660 7.434 1.00 36.44 74 GLY A N 1
ATOM 601 C CA . GLY A 1 74 ? -21.323 -19.029 8.417 1.00 36.44 74 GLY A CA 1
ATOM 602 C C . GLY A 1 74 ? -20.786 -19.324 9.811 1.00 36.44 74 GLY A C 1
ATOM 603 O O . GLY A 1 74 ? -20.505 -20.468 10.163 1.00 36.44 74 GLY A O 1
ATOM 604 N N . GLU A 1 75 ? -20.683 -18.271 10.608 1.00 49.97 75 GLU A N 1
ATOM 605 C CA . GLU A 1 75 ? -20.497 -18.257 12.060 1.00 49.97 75 GLU A CA 1
ATOM 606 C C . GLU A 1 75 ? -21.748 -18.846 12.756 1.00 49.97 75 GLU A C 1
ATOM 608 O O . GLU A 1 75 ? -22.433 -18.195 13.538 1.00 49.97 75 GLU A O 1
ATOM 613 N N . GLY A 1 76 ? -22.112 -20.066 12.357 1.00 48.50 76 GLY A N 1
ATOM 614 C CA . GLY A 1 76 ? -23.379 -20.737 12.638 1.00 48.50 76 GLY A CA 1
ATOM 615 C C . GLY A 1 76 ? -23.400 -22.222 12.258 1.00 48.50 76 GLY A C 1
ATOM 616 O O . GLY A 1 76 ? -24.434 -22.861 12.438 1.00 48.50 76 GLY A O 1
ATOM 617 N N . ASP A 1 77 ? -22.285 -22.801 11.790 1.00 46.09 77 ASP A N 1
ATOM 618 C CA . ASP A 1 77 ? -22.128 -24.257 11.783 1.00 46.09 77 ASP A CA 1
ATOM 619 C C . ASP A 1 77 ? -21.940 -24.740 13.227 1.00 46.09 77 ASP A C 1
ATOM 621 O O . ASP A 1 77 ? -20.835 -24.969 13.724 1.00 46.09 77 ASP A O 1
ATOM 625 N N . GLU A 1 78 ? -23.077 -24.857 13.916 1.00 51.44 78 GLU A N 1
ATOM 626 C CA . GLU A 1 78 ? -23.302 -25.813 14.990 1.00 51.44 78 GLU A CA 1
ATOM 627 C C . GLU A 1 78 ? -22.547 -27.094 14.625 1.00 51.44 78 GLU A C 1
ATOM 629 O O . GLU A 1 78 ? -22.880 -27.777 13.650 1.00 51.44 78 GLU A O 1
ATOM 634 N N . ILE A 1 79 ? -21.501 -27.413 15.389 1.00 57.09 79 ILE A N 1
ATOM 635 C CA . ILE A 1 79 ? -20.890 -28.736 15.359 1.00 57.09 79 ILE A CA 1
ATOM 636 C C . ILE A 1 79 ? -22.018 -29.688 15.756 1.00 57.09 79 ILE A C 1
ATOM 638 O O . ILE A 1 79 ? -22.289 -29.876 16.942 1.00 57.09 79 ILE A O 1
ATOM 642 N N . LYS A 1 80 ? -22.729 -30.244 14.768 1.00 56.94 80 LYS A N 1
ATOM 643 C CA . LYS A 1 80 ? -23.700 -31.308 15.008 1.00 56.94 80 LYS A CA 1
ATOM 644 C C . LYS A 1 80 ? -22.958 -32.385 15.798 1.00 56.94 80 LYS A C 1
ATOM 646 O O . LYS A 1 80 ? -21.875 -32.790 15.358 1.00 56.94 80 LYS A O 1
ATOM 651 N N . PRO A 1 81 ? -23.472 -32.815 16.963 1.00 63.06 81 PRO A N 1
ATOM 652 C CA . PRO A 1 81 ? -22.801 -33.839 17.744 1.00 63.06 81 PRO A CA 1
ATOM 653 C C . PRO A 1 81 ? -22.587 -35.064 16.855 1.00 63.06 81 PRO A C 1
ATOM 655 O O . PRO A 1 81 ? -23.480 -35.433 16.085 1.00 63.06 81 PRO A O 1
ATOM 658 N N . LEU A 1 82 ? -21.377 -35.635 16.921 1.00 63.19 82 LEU A N 1
ATOM 659 C CA . LEU A 1 82 ? -21.022 -36.845 16.182 1.00 63.19 82 LEU A CA 1
ATOM 660 C C . LEU A 1 82 ? -22.154 -37.875 16.339 1.00 63.19 82 LEU A C 1
ATOM 662 O O . LEU A 1 82 ? -22.608 -38.082 17.471 1.00 63.19 82 LEU A O 1
ATOM 666 N N . PRO A 1 83 ? -22.605 -38.532 15.254 1.00 65.31 83 PRO A N 1
ATOM 667 C CA . PRO A 1 83 ? -23.497 -39.670 15.404 1.00 65.31 83 PRO A CA 1
ATOM 668 C C . PRO A 1 83 ? -22.798 -40.696 16.310 1.00 65.31 83 PRO A C 1
ATOM 670 O O . PRO A 1 83 ? -21.599 -40.936 16.118 1.00 65.31 83 PRO A O 1
ATOM 673 N N . PRO A 1 84 ? -23.485 -41.248 17.328 1.00 68.19 84 PRO A N 1
ATOM 674 C CA . PRO A 1 84 ? -22.869 -42.220 18.214 1.00 68.19 84 PRO A CA 1
ATOM 675 C C . PRO A 1 84 ? -22.352 -43.388 17.378 1.00 68.19 84 PRO A C 1
ATOM 677 O O . PRO A 1 84 ? -23.040 -43.891 16.490 1.00 68.19 84 PRO A O 1
ATOM 680 N N . LEU A 1 85 ? -21.101 -43.755 17.641 1.00 65.44 85 LEU A N 1
ATOM 681 C CA . LEU A 1 85 ? -20.449 -44.899 17.029 1.00 65.44 85 LEU A CA 1
ATOM 682 C C . LEU A 1 85 ? -21.230 -46.144 17.475 1.00 65.44 85 LEU A C 1
ATOM 684 O O . LEU A 1 85 ? -21.242 -46.444 18.667 1.00 65.44 85 LEU A O 1
ATOM 688 N N . ASP A 1 86 ? -21.923 -46.809 16.546 1.00 57.88 86 ASP A N 1
ATOM 689 C CA . ASP A 1 86 ? -22.566 -48.099 16.807 1.00 57.88 86 ASP A CA 1
ATOM 690 C C . ASP A 1 86 ? -21.513 -49.064 17.373 1.00 57.88 86 ASP A C 1
ATOM 692 O O . ASP A 1 86 ? -20.548 -49.423 16.692 1.00 57.88 86 ASP A O 1
ATOM 696 N N . GLU A 1 87 ? -21.688 -49.468 18.632 1.00 58.19 87 GLU A N 1
ATOM 697 C CA . GLU A 1 87 ? -20.960 -50.590 19.214 1.00 58.19 87 GLU A CA 1
ATOM 698 C C . GLU A 1 87 ? -21.485 -51.873 18.563 1.00 58.19 87 GLU A C 1
ATOM 700 O O . GLU A 1 87 ? -22.619 -52.298 18.806 1.00 58.19 87 GLU A O 1
ATOM 705 N N . LYS A 1 88 ? -20.658 -52.496 17.724 1.00 44.66 88 LYS A N 1
ATOM 706 C CA . LYS A 1 88 ? -20.861 -53.871 17.281 1.00 44.66 88 LYS A CA 1
ATOM 707 C C . LYS A 1 88 ? -19.590 -54.684 17.451 1.00 44.66 88 LYS A C 1
ATOM 709 O O . LYS A 1 88 ? -18.513 -54.164 17.090 1.00 44.66 88 LYS A O 1
#